Protein AF-A0A928WXK0-F1 (afdb_monomer_lite)

Structure (mmCIF, N/CA/C/O backbone):
data_AF-A0A928WXK0-F1
#
_entry.id   AF-A0A928WXK0-F1
#
loop_
_atom_site.group_PDB
_atom_site.id
_atom_site.type_symbol
_atom_site.label_atom_id
_atom_site.label_alt_id
_atom_site.label_comp_id
_atom_site.label_asym_id
_atom_site.label_entity_id
_atom_site.label_seq_id
_atom_site.pdbx_PDB_ins_code
_atom_site.Cartn_x
_atom_site.Cartn_y
_atom_site.Cartn_z
_atom_site.occupancy
_atom_site.B_iso_or_equiv
_atom_site.auth_seq_id
_atom_site.auth_comp_id
_atom_site.auth_asym_id
_atom_site.auth_atom_id
_atom_site.pdbx_PDB_model_num
ATOM 1 N N . MET A 1 1 ? 24.383 -3.110 0.438 1.00 36.97 1 MET A N 1
ATOM 2 C CA . MET A 1 1 ? 23.406 -3.708 -0.499 1.00 36.97 1 MET A CA 1
ATOM 3 C C . MET A 1 1 ? 22.336 -4.411 0.324 1.00 36.97 1 MET A C 1
ATOM 5 O O . MET A 1 1 ? 22.595 -5.489 0.832 1.00 36.97 1 MET A O 1
ATOM 9 N N . HIS A 1 2 ? 21.177 -3.785 0.539 1.00 43.12 2 HIS A N 1
ATOM 10 C CA . HIS A 1 2 ? 20.057 -4.457 1.203 1.00 43.12 2 HIS A CA 1
ATOM 11 C C . HIS A 1 2 ? 19.314 -5.270 0.143 1.00 43.12 2 HIS A C 1
ATOM 13 O O . HIS A 1 2 ? 18.653 -4.694 -0.721 1.00 43.12 2 HIS A O 1
ATOM 19 N N . SER A 1 3 ? 19.489 -6.591 0.160 1.00 53.75 3 SER A N 1
ATOM 20 C CA . SER A 1 3 ? 18.725 -7.489 -0.705 1.00 53.75 3 SER A CA 1
ATOM 21 C C . SER A 1 3 ? 17.248 -7.334 -0.347 1.00 53.75 3 SER A C 1
ATOM 23 O O . SER A 1 3 ? 16.858 -7.587 0.792 1.00 53.75 3 SER A O 1
ATOM 25 N N . SER A 1 4 ? 16.435 -6.831 -1.275 1.00 60.75 4 SER A N 1
ATOM 26 C CA . SER A 1 4 ? 14.987 -6.795 -1.073 1.00 60.75 4 SER A CA 1
ATOM 27 C C . SER A 1 4 ? 14.491 -8.230 -1.194 1.00 60.75 4 SER A C 1
ATOM 29 O O . SER A 1 4 ? 14.449 -8.778 -2.292 1.00 60.75 4 SER A O 1
ATOM 31 N N . SER A 1 5 ? 14.200 -8.865 -0.060 1.00 73.44 5 SER A N 1
ATOM 32 C CA . SER A 1 5 ? 13.678 -10.228 -0.022 1.00 73.44 5 SER A CA 1
ATOM 33 C C . SER A 1 5 ? 12.385 -10.311 -0.834 1.00 73.44 5 SER A C 1
ATOM 35 O O . SER A 1 5 ? 11.420 -9.603 -0.548 1.00 73.44 5 SER A O 1
ATOM 37 N N . ILE A 1 6 ? 12.378 -11.168 -1.854 1.00 74.94 6 ILE A N 1
ATOM 38 C CA . ILE A 1 6 ? 11.223 -11.395 -2.726 1.00 74.94 6 ILE A CA 1
ATOM 39 C C . ILE A 1 6 ? 10.134 -12.112 -1.921 1.00 74.94 6 ILE A C 1
ATOM 41 O O . ILE A 1 6 ? 10.373 -13.171 -1.336 1.00 74.94 6 ILE A O 1
ATOM 45 N N . CYS A 1 7 ? 8.923 -11.554 -1.900 1.00 76.81 7 CYS A N 1
ATOM 46 C CA . CYS A 1 7 ? 7.768 -12.185 -1.271 1.00 76.81 7 CYS A CA 1
ATOM 47 C C . CYS A 1 7 ? 7.137 -13.185 -2.245 1.00 76.81 7 CYS A C 1
ATOM 49 O O . CYS A 1 7 ? 6.442 -12.790 -3.174 1.00 76.81 7 CYS A O 1
ATOM 51 N N . GLN A 1 8 ? 7.328 -14.487 -2.018 1.00 78.50 8 GLN A N 1
ATOM 52 C CA . GLN A 1 8 ? 6.778 -15.537 -2.894 1.00 78.50 8 GLN A CA 1
ATOM 53 C C . GLN A 1 8 ? 5.239 -15.560 -2.945 1.00 78.50 8 GLN A C 1
ATOM 55 O O . GLN A 1 8 ? 4.667 -16.135 -3.861 1.00 78.50 8 GLN A O 1
ATOM 60 N N . LYS A 1 9 ? 4.566 -14.928 -1.975 1.00 81.31 9 LYS A N 1
ATOM 61 C CA . LYS A 1 9 ? 3.097 -14.851 -1.890 1.00 81.31 9 LYS A CA 1
ATOM 62 C C . LYS A 1 9 ? 2.492 -13.696 -2.695 1.00 81.31 9 LYS A C 1
ATOM 64 O O . LYS A 1 9 ? 1.274 -13.567 -2.732 1.00 81.31 9 LYS A O 1
ATOM 69 N N . LEU A 1 10 ? 3.318 -12.821 -3.271 1.00 80.44 10 LEU A N 1
ATOM 70 C CA . LEU A 1 10 ? 2.866 -11.672 -4.054 1.00 80.44 10 LEU A CA 1
ATOM 71 C C . LEU A 1 10 ? 3.443 -11.750 -5.473 1.00 80.44 10 LEU A C 1
ATOM 73 O O . LEU A 1 10 ? 4.642 -11.998 -5.621 1.00 80.44 10 LEU A O 1
ATOM 77 N N . PRO A 1 11 ? 2.649 -11.467 -6.517 1.00 85.81 11 PRO A N 1
ATOM 78 C CA . PRO A 1 11 ? 3.158 -11.328 -7.876 1.00 85.81 11 PRO A CA 1
ATOM 79 C C . PRO A 1 11 ? 4.326 -10.331 -7.971 1.00 85.81 11 PRO A C 1
ATOM 81 O O . PRO A 1 11 ? 4.305 -9.265 -7.351 1.00 85.81 11 PRO A O 1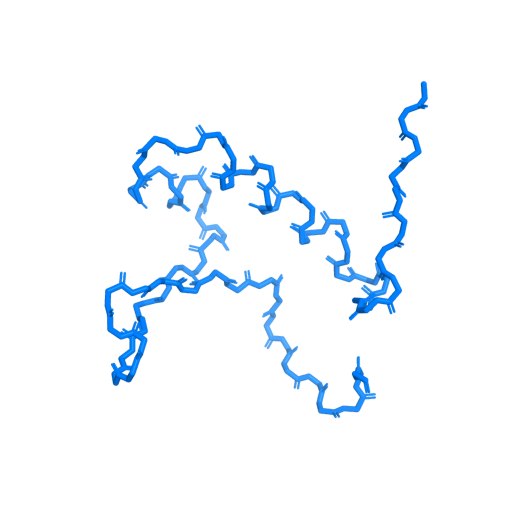
ATOM 84 N N 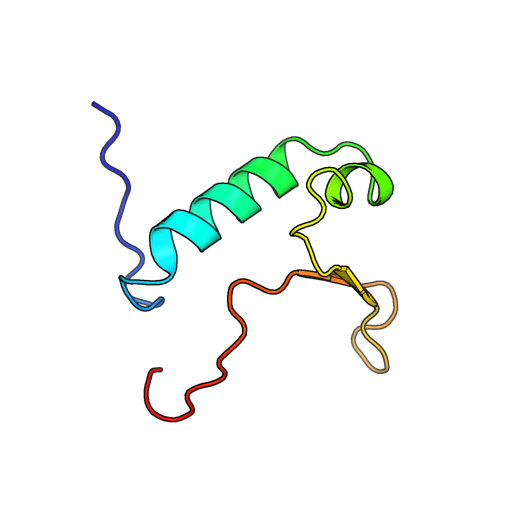. LEU A 1 12 ? 5.366 -10.685 -8.733 1.00 85.38 12 LEU A N 1
ATOM 85 C CA . LEU A 1 12 ? 6.614 -9.909 -8.835 1.00 85.38 12 LEU A CA 1
ATOM 86 C C . LEU A 1 12 ? 6.390 -8.460 -9.298 1.00 85.38 12 LEU A C 1
ATOM 88 O O . LEU A 1 12 ? 7.109 -7.559 -8.874 1.00 85.38 12 LEU A O 1
ATOM 92 N N . ASP A 1 13 ? 5.377 -8.240 -10.134 1.00 85.31 13 ASP A N 1
ATOM 93 C CA . ASP A 1 13 ? 4.984 -6.941 -10.681 1.00 85.31 13 ASP A CA 1
ATOM 94 C C . ASP A 1 13 ? 4.446 -5.979 -9.611 1.00 85.31 13 ASP A C 1
ATOM 96 O O . ASP A 1 13 ? 4.663 -4.772 -9.716 1.00 85.31 13 ASP A O 1
ATOM 100 N N . ILE A 1 14 ? 3.800 -6.486 -8.555 1.00 85.38 14 ILE A N 1
ATOM 101 C CA . ILE A 1 14 ? 3.244 -5.634 -7.492 1.00 85.38 14 ILE A CA 1
ATOM 102 C C . ILE A 1 14 ? 4.181 -5.456 -6.296 1.00 85.38 14 ILE A C 1
ATOM 104 O O . ILE A 1 14 ? 4.057 -4.472 -5.571 1.00 85.38 14 ILE A O 1
ATOM 108 N N . GLN A 1 15 ? 5.137 -6.364 -6.084 1.00 87.44 15 GLN A N 1
ATOM 109 C CA . GLN A 1 15 ? 6.049 -6.338 -4.933 1.00 87.44 15 GLN A CA 1
ATOM 110 C C . GLN A 1 15 ? 6.752 -4.990 -4.666 1.00 87.44 15 GLN A C 1
ATOM 112 O O . GLN A 1 15 ? 6.737 -4.563 -3.507 1.00 87.44 15 GLN A O 1
ATOM 117 N N . PRO A 1 16 ? 7.338 -4.282 -5.656 1.00 87.94 16 PRO A N 1
ATOM 118 C CA . PRO A 1 16 ? 8.001 -3.003 -5.387 1.00 87.94 16 PRO A CA 1
ATOM 119 C C . PRO A 1 16 ? 7.021 -1.923 -4.903 1.00 87.94 16 PRO A C 1
ATOM 121 O O . PRO A 1 16 ? 7.337 -1.174 -3.977 1.00 87.94 16 PRO A O 1
ATOM 124 N N . VAL A 1 17 ? 5.812 -1.885 -5.471 1.00 86.62 17 VAL A N 1
ATOM 125 C CA . VAL A 1 17 ? 4.756 -0.939 -5.076 1.00 86.62 17 VAL A CA 1
ATOM 126 C C . VAL A 1 17 ? 4.209 -1.289 -3.691 1.00 86.62 17 VAL A C 1
ATOM 128 O O . VAL A 1 17 ? 4.038 -0.405 -2.851 1.00 86.62 17 VAL A O 1
ATOM 131 N N . SER A 1 18 ? 3.999 -2.578 -3.413 1.00 86.44 18 SER A N 1
ATOM 132 C CA . SER A 1 18 ? 3.605 -3.075 -2.091 1.00 86.44 18 SER A CA 1
ATOM 133 C C . SER A 1 18 ? 4.615 -2.666 -1.019 1.00 86.44 18 SER A C 1
ATOM 135 O O . SER A 1 18 ? 4.232 -2.149 0.027 1.00 86.44 18 SER A O 1
ATOM 137 N N . LEU A 1 19 ? 5.914 -2.843 -1.287 1.00 88.19 19 LEU A N 1
ATOM 138 C CA . LEU A 1 19 ? 6.971 -2.493 -0.342 1.00 88.19 19 LEU A CA 1
ATOM 139 C C . LEU A 1 19 ? 7.036 -0.983 -0.086 1.00 88.19 19 LEU A C 1
ATOM 141 O O . LEU A 1 19 ? 7.218 -0.565 1.055 1.00 88.19 19 LEU A O 1
ATOM 145 N N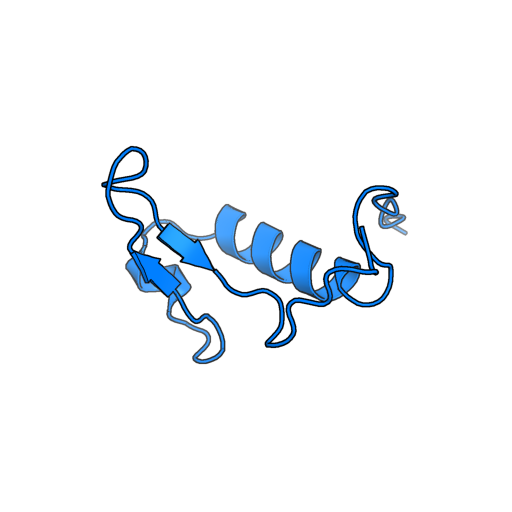 . GLN A 1 20 ? 6.862 -0.159 -1.123 1.00 86.19 20 GLN A N 1
ATOM 146 C CA . GLN A 1 20 ? 6.799 1.294 -0.967 1.00 86.19 20 GLN A CA 1
ATOM 147 C C . GLN A 1 20 ? 5.627 1.713 -0.069 1.00 86.19 20 GLN A C 1
ATOM 149 O O . GLN A 1 20 ? 5.821 2.507 0.848 1.00 86.19 20 GLN A O 1
ATOM 154 N N . LYS A 1 21 ? 4.439 1.135 -0.277 1.00 84.94 21 LYS A N 1
ATOM 155 C CA . LYS A 1 21 ? 3.250 1.413 0.545 1.00 84.94 21 LYS A CA 1
ATOM 156 C C . LYS A 1 21 ? 3.420 0.957 1.995 1.00 84.94 21 LYS A C 1
ATOM 158 O O . LYS A 1 21 ? 3.000 1.669 2.898 1.00 84.94 21 LYS A O 1
ATOM 163 N N . LEU A 1 22 ? 4.074 -0.181 2.235 1.00 86.62 22 LEU A N 1
ATOM 164 C CA . LEU A 1 22 ? 4.399 -0.636 3.593 1.00 86.62 22 LEU A CA 1
ATOM 165 C C . LEU A 1 22 ? 5.385 0.300 4.300 1.00 86.62 22 LEU A C 1
ATOM 167 O O . LEU A 1 22 ? 5.227 0.571 5.485 1.00 86.62 22 LEU A O 1
ATOM 171 N N . ARG A 1 23 ? 6.388 0.814 3.581 1.00 86.62 23 ARG A N 1
ATOM 172 C CA . ARG A 1 23 ? 7.320 1.805 4.139 1.00 86.62 23 ARG A CA 1
ATOM 173 C C . ARG A 1 23 ? 6.618 3.110 4.488 1.00 86.62 23 ARG A C 1
ATOM 175 O O . ARG A 1 23 ? 6.907 3.647 5.546 1.00 86.62 23 ARG A O 1
ATOM 182 N N . MET A 1 24 ? 5.697 3.566 3.634 1.00 82.69 24 MET A N 1
ATOM 183 C CA . MET A 1 24 ? 4.827 4.703 3.946 1.00 82.69 24 MET A CA 1
ATOM 184 C C . MET A 1 24 ? 4.052 4.414 5.227 1.00 82.69 24 MET A C 1
ATOM 186 O O . MET A 1 24 ? 4.286 5.094 6.204 1.00 82.69 24 MET A O 1
ATOM 190 N N . LEU A 1 25 ? 3.274 3.328 5.299 1.00 83.12 25 LEU A N 1
ATOM 191 C CA . LEU A 1 25 ? 2.532 2.950 6.514 1.00 83.12 25 LEU A CA 1
ATOM 192 C C . LEU A 1 25 ? 3.381 2.930 7.794 1.00 83.12 25 LEU A C 1
ATOM 194 O O . LEU A 1 25 ? 2.879 3.269 8.857 1.00 83.12 25 LEU A O 1
ATOM 198 N N . ASN A 1 26 ? 4.651 2.536 7.704 1.00 83.38 26 ASN A N 1
ATOM 199 C CA . ASN A 1 26 ? 5.556 2.503 8.851 1.00 83.38 26 ASN A CA 1
ATOM 200 C C . ASN A 1 26 ? 6.042 3.894 9.310 1.00 83.38 26 ASN A C 1
ATOM 202 O O . ASN A 1 26 ? 6.560 4.016 10.415 1.00 83.38 26 ASN A O 1
ATOM 206 N N . TRP A 1 27 ? 5.946 4.918 8.465 1.00 78.38 27 TRP A N 1
ATOM 207 C CA . TRP A 1 27 ? 6.373 6.287 8.774 1.00 78.38 27 TRP A CA 1
ATOM 208 C C . TRP A 1 27 ? 5.248 7.205 9.249 1.00 78.38 27 TRP A C 1
ATOM 210 O O . TRP A 1 27 ? 5.538 8.295 9.727 1.00 78.38 27 TRP A O 1
ATOM 220 N N . GLU A 1 28 ? 3.993 6.795 9.117 1.00 77.50 28 GLU A N 1
ATOM 221 C CA . GLU A 1 28 ? 2.857 7.714 9.217 1.00 77.50 28 GLU A CA 1
ATOM 222 C C . GLU A 1 28 ? 2.346 7.738 10.658 1.00 77.50 28 GLU A C 1
ATOM 224 O O . GLU A 1 28 ? 2.073 6.691 11.248 1.00 77.50 28 GLU A O 1
ATOM 229 N N . GLU A 1 29 ? 2.218 8.934 11.232 1.00 78.06 29 GLU A N 1
ATOM 230 C CA . GLU A 1 29 ? 1.741 9.110 12.608 1.00 78.06 29 GLU A CA 1
ATOM 231 C C . GLU A 1 29 ? 0.210 9.141 12.671 1.00 78.06 29 GLU A C 1
ATOM 233 O O . GLU A 1 29 ? -0.387 8.722 13.667 1.00 78.06 29 GLU A O 1
ATOM 238 N N . THR A 1 30 ? -0.448 9.592 11.596 1.00 78.69 30 THR A N 1
ATOM 239 C CA . THR A 1 30 ? -1.907 9.655 11.504 1.00 78.69 30 THR A CA 1
ATOM 240 C C . THR A 1 30 ? -2.442 9.093 10.184 1.00 78.69 30 THR A C 1
ATOM 242 O O . THR A 1 30 ? -1.771 9.041 9.155 1.00 78.69 30 THR A O 1
ATOM 245 N N . LEU A 1 31 ? -3.721 8.698 10.182 1.00 72.25 31 LEU A N 1
ATOM 246 C CA . LEU A 1 31 ? -4.409 8.244 8.966 1.00 72.25 31 LEU A CA 1
ATOM 247 C C . LEU A 1 31 ? -4.537 9.347 7.901 1.00 72.25 31 LEU A C 1
ATOM 249 O O . LEU A 1 31 ? -4.700 9.034 6.720 1.00 72.25 31 LEU A O 1
ATOM 253 N N . GLN A 1 32 ? -4.506 10.624 8.299 1.00 72.50 32 GLN A N 1
ATOM 254 C CA . GLN A 1 32 ? -4.502 11.747 7.362 1.00 72.50 32 GLN A CA 1
ATOM 255 C C . GLN A 1 32 ? -3.222 11.781 6.523 1.00 72.50 32 GLN A C 1
ATOM 257 O O . GLN A 1 32 ? -3.300 12.125 5.342 1.00 72.50 32 GLN A O 1
ATOM 262 N N . ASP A 1 33 ? -2.089 11.382 7.096 1.00 71.50 33 ASP A N 1
ATOM 263 C CA . ASP A 1 33 ? -0.785 11.476 6.438 1.00 71.50 33 ASP A CA 1
ATOM 264 C C . ASP A 1 33 ? -0.668 10.465 5.279 1.00 71.50 3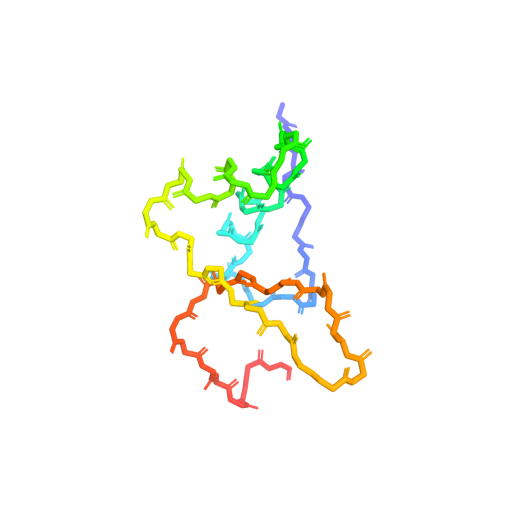3 ASP A C 1
ATOM 266 O O . ASP A 1 33 ? -0.184 10.793 4.194 1.00 71.50 33 ASP A O 1
ATOM 270 N N . LEU A 1 34 ? -1.356 9.319 5.397 1.00 71.44 34 LEU A N 1
ATOM 271 C CA . LEU A 1 34 ? -1.498 8.321 4.326 1.00 71.44 34 LEU A CA 1
ATOM 272 C C . LEU A 1 34 ? -2.187 8.840 3.051 1.00 71.44 34 LEU A C 1
ATOM 274 O O . LEU A 1 34 ? -2.195 8.138 2.033 1.00 71.44 34 LEU A O 1
ATOM 278 N N . ARG A 1 35 ? -2.772 10.045 3.075 1.00 68.31 35 ARG A N 1
ATOM 279 C CA . ARG A 1 35 ? -3.366 10.709 1.900 1.00 68.31 35 ARG A CA 1
ATOM 280 C C . ARG A 1 35 ? -2.332 11.487 1.068 1.00 68.31 35 ARG A C 1
ATOM 282 O O . ARG A 1 35 ? -2.683 11.972 -0.009 1.00 68.31 35 ARG A O 1
ATOM 289 N N . VAL A 1 36 ? -1.087 11.615 1.541 1.00 61.50 36 VAL A N 1
ATOM 290 C CA . VAL A 1 36 ? -0.028 12.477 0.975 1.00 61.50 36 VAL A CA 1
ATOM 291 C C . VAL A 1 36 ? 1.047 11.641 0.258 1.00 61.50 36 VAL A C 1
ATOM 293 O O . VAL A 1 36 ? 2.251 11.858 0.374 1.00 61.50 36 VAL A O 1
ATOM 296 N N . PRO A 1 37 ? 0.616 10.685 -0.573 1.00 59.31 37 PRO A N 1
ATOM 297 C CA . PRO A 1 37 ? 0.508 11.031 -1.991 1.00 59.31 37 PRO A CA 1
ATOM 298 C C . PRO A 1 37 ? -0.896 10.749 -2.543 1.00 59.31 37 PRO A C 1
ATOM 300 O O . PRO A 1 37 ? -1.485 9.713 -2.243 1.00 59.31 37 PRO A O 1
ATOM 303 N N . LEU A 1 38 ? -1.386 11.604 -3.457 1.00 58.97 38 LEU A N 1
ATOM 304 C CA . LEU A 1 38 ? -2.714 11.511 -4.109 1.00 58.97 38 LEU A CA 1
ATOM 305 C C . LEU A 1 38 ? -3.038 10.136 -4.742 1.00 58.97 38 LEU A C 1
ATOM 307 O O . LEU A 1 38 ? -4.191 9.848 -5.056 1.00 58.97 38 LEU A O 1
ATOM 311 N N . ALA A 1 39 ? -2.031 9.281 -4.934 1.00 64.88 39 ALA A N 1
ATOM 312 C CA . ALA A 1 39 ? -2.160 7.918 -5.439 1.00 64.88 39 ALA A CA 1
ATOM 313 C C . ALA A 1 39 ? -2.633 6.886 -4.388 1.00 64.88 39 ALA A C 1
ATOM 315 O O . ALA A 1 39 ? -2.930 5.741 -4.743 1.00 64.88 39 ALA A O 1
ATOM 316 N N . ASN A 1 40 ? -2.715 7.243 -3.103 1.00 70.81 40 ASN A N 1
ATOM 317 C CA . ASN A 1 40 ? -3.263 6.365 -2.073 1.00 70.81 40 ASN A CA 1
ATOM 318 C C . ASN A 1 40 ? -4.795 6.465 -2.041 1.00 70.81 40 ASN A C 1
ATOM 320 O O . ASN A 1 40 ? -5.383 7.366 -1.448 1.00 70.81 40 ASN A O 1
ATOM 324 N N . ARG A 1 41 ? -5.457 5.494 -2.680 1.00 75.00 41 ARG A N 1
ATOM 325 C CA . ARG A 1 41 ? -6.914 5.310 -2.602 1.00 75.00 41 ARG A CA 1
ATOM 326 C C . ARG A 1 41 ? -7.266 4.587 -1.303 1.00 75.00 41 ARG A C 1
ATOM 328 O O . ARG A 1 41 ? -7.357 3.360 -1.284 1.00 75.00 41 ARG A O 1
ATOM 335 N N . LEU A 1 42 ? -7.363 5.361 -0.225 1.00 83.31 42 LEU A N 1
ATOM 336 C CA . LEU A 1 42 ? -7.699 4.883 1.113 1.00 83.31 42 LEU A CA 1
ATOM 337 C C . LEU A 1 42 ? -9.217 4.685 1.222 1.00 83.31 42 LEU A C 1
ATOM 339 O O . LEU A 1 42 ? -9.983 5.627 1.026 1.00 83.31 42 LEU A O 1
ATOM 343 N N . GLU A 1 43 ? -9.651 3.466 1.521 1.00 85.44 43 GLU A N 1
ATOM 344 C CA . GLU A 1 43 ? -11.068 3.099 1.587 1.00 85.44 43 GLU A CA 1
ATOM 345 C C . GLU A 1 43 ? -11.410 2.583 2.977 1.00 85.44 43 GLU A C 1
ATOM 347 O O . GLU A 1 43 ? -10.699 1.745 3.528 1.00 85.44 43 GLU A O 1
ATOM 352 N N . ARG A 1 44 ? -12.496 3.098 3.557 1.00 88.19 44 ARG A N 1
ATOM 353 C CA . ARG A 1 44 ? -13.017 2.620 4.840 1.00 88.19 44 ARG A CA 1
ATOM 354 C C . ARG A 1 44 ? -13.676 1.262 4.639 1.00 88.19 44 ARG A C 1
ATOM 356 O O . ARG A 1 44 ? -14.509 1.115 3.747 1.00 88.19 44 ARG A O 1
ATOM 363 N N . LEU A 1 45 ? -13.321 0.298 5.478 1.00 90.12 45 LEU A N 1
ATOM 364 C CA . LEU A 1 45 ? -13.951 -1.017 5.482 1.00 90.12 45 LEU A CA 1
ATOM 365 C C . LEU A 1 45 ? -15.209 -1.006 6.361 1.00 90.12 45 LEU A C 1
ATOM 367 O O . LEU A 1 45 ? -15.322 -0.226 7.308 1.00 90.12 45 LEU A O 1
ATOM 371 N N . VAL A 1 46 ? -16.166 -1.864 6.009 1.00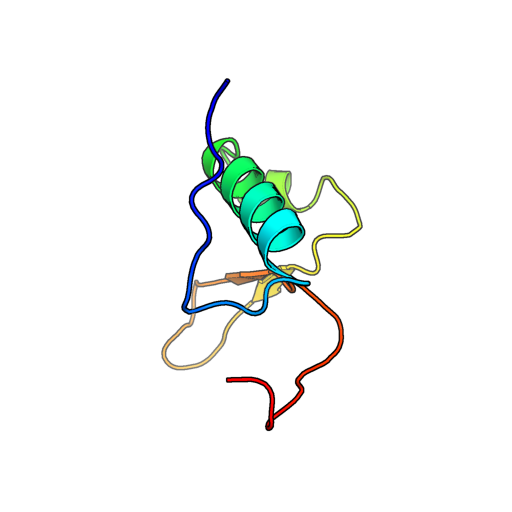 91.69 46 VAL A N 1
ATOM 372 C CA . VAL A 1 46 ? -17.483 -1.997 6.656 1.00 91.69 46 VAL A CA 1
ATOM 373 C C . VAL A 1 46 ? -17.708 -3.435 7.142 1.00 91.69 46 VAL A C 1
ATOM 375 O O . VAL A 1 46 ? -16.966 -4.341 6.754 1.00 91.69 46 VAL A O 1
ATOM 378 N N . GLY A 1 47 ? -18.732 -3.651 7.975 1.00 92.38 47 GLY A N 1
ATOM 379 C CA . GLY A 1 47 ? -19.054 -4.965 8.551 1.00 92.38 47 GLY A CA 1
ATOM 380 C C . GLY A 1 47 ? -18.027 -5.391 9.600 1.00 92.38 47 GLY A C 1
ATOM 381 O O . GLY A 1 47 ? -17.585 -4.569 10.395 1.00 92.38 47 GLY A O 1
ATOM 382 N N . ASP A 1 48 ? -17.575 -6.647 9.559 1.00 93.50 48 ASP A N 1
ATOM 383 C CA . ASP A 1 48 ? -16.617 -7.213 10.533 1.00 93.50 48 ASP A CA 1
ATOM 384 C C . ASP A 1 48 ? -15.251 -6.500 10.574 1.00 93.50 48 ASP A C 1
ATOM 386 O O . ASP A 1 48 ? -14.430 -6.748 11.456 1.00 93.50 48 ASP A O 1
ATOM 390 N N . ARG A 1 49 ? -14.972 -5.633 9.594 1.00 91.31 49 ARG A N 1
ATOM 391 C CA . ARG A 1 49 ? -13.745 -4.828 9.511 1.00 91.31 49 ARG A CA 1
ATOM 392 C C . ARG A 1 49 ? -13.997 -3.336 9.720 1.00 91.31 49 ARG A C 1
ATOM 394 O O . ARG A 1 49 ? -13.176 -2.519 9.307 1.00 91.31 49 ARG A O 1
ATOM 401 N N . GLU A 1 50 ? -15.116 -2.967 10.336 1.00 90.31 50 GLU A N 1
ATOM 402 C CA . GLU A 1 50 ? -15.391 -1.578 10.697 1.00 90.31 50 GLU A CA 1
ATOM 403 C C . GLU A 1 50 ? -14.245 -0.982 11.539 1.00 90.31 50 GLU A C 1
ATOM 405 O O . GLU A 1 50 ? -13.643 -1.643 12.384 1.00 90.31 50 GLU A O 1
ATOM 410 N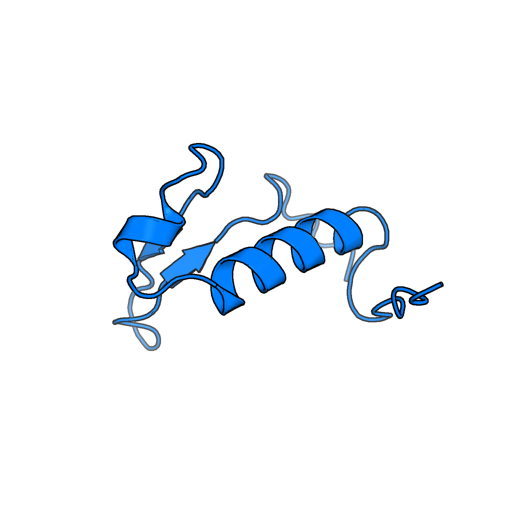 N . GLY A 1 51 ? -13.884 0.270 11.242 1.00 88.06 51 GLY A N 1
ATOM 411 C CA . GLY A 1 51 ? -12.736 0.962 11.844 1.00 88.06 51 GLY A CA 1
ATOM 412 C C . GLY A 1 51 ? -11.396 0.724 11.134 1.00 88.06 51 GLY A C 1
ATOM 413 O O . GLY A 1 51 ? -10.435 1.448 11.392 1.00 88.06 51 GLY A O 1
ATOM 414 N N . GLN A 1 52 ? -11.326 -0.224 10.196 1.00 89.50 52 GLN A N 1
ATOM 415 C CA . GLN A 1 52 ? -10.132 -0.476 9.386 1.00 89.50 52 GLN A CA 1
ATOM 416 C C . GLN A 1 52 ? -10.193 0.245 8.034 1.00 89.50 52 GLN A C 1
ATOM 418 O O . GLN A 1 52 ? -11.260 0.616 7.536 1.00 89.50 52 GLN A O 1
ATOM 423 N N . HIS A 1 53 ? -9.022 0.417 7.419 1.00 87.75 53 HIS A N 1
ATOM 424 C CA . HIS A 1 53 ? -8.874 1.040 6.108 1.00 87.75 53 HIS A CA 1
ATOM 425 C C . HIS A 1 53 ? -8.055 0.145 5.178 1.00 87.75 53 HIS A C 1
ATOM 427 O O . HIS A 1 53 ? -7.113 -0.517 5.613 1.00 87.75 53 HIS A O 1
ATOM 433 N N . SER A 1 54 ? -8.382 0.151 3.889 1.00 87.62 54 SER A N 1
ATOM 434 C CA . SER A 1 54 ? -7.590 -0.500 2.846 1.00 87.62 54 SER A CA 1
ATOM 435 C C . SER A 1 54 ? -6.925 0.523 1.936 1.00 87.62 54 SER A C 1
ATOM 437 O O . SER A 1 54 ? -7.524 1.544 1.604 1.00 87.62 54 SER A O 1
ATOM 439 N N . ILE A 1 55 ? -5.712 0.216 1.479 1.00 85.94 55 ILE A N 1
ATOM 440 C CA . ILE A 1 55 ? -4.999 0.981 0.452 1.00 85.94 55 ILE A CA 1
ATOM 441 C C . ILE A 1 55 ? -4.865 0.095 -0.784 1.00 85.94 55 ILE A C 1
ATOM 443 O O . ILE A 1 55 ? -4.327 -1.009 -0.703 1.00 85.94 55 ILE A O 1
ATOM 447 N N . ARG A 1 56 ? -5.316 0.581 -1.945 1.00 84.94 56 ARG A N 1
ATOM 448 C CA . ARG A 1 56 ? -5.126 -0.141 -3.214 1.00 84.94 56 ARG A CA 1
ATOM 449 C C . ARG A 1 56 ? -3.658 -0.152 -3.645 1.00 84.94 56 ARG A C 1
ATOM 451 O O . ARG A 1 56 ? -2.970 0.870 -3.565 1.00 84.94 56 ARG A O 1
ATOM 458 N N . ILE A 1 57 ? -3.200 -1.307 -4.130 1.00 81.50 57 ILE A N 1
ATOM 459 C CA . ILE A 1 57 ? -1.854 -1.503 -4.698 1.00 81.50 57 ILE A CA 1
ATOM 460 C C . ILE A 1 57 ? -1.885 -1.369 -6.227 1.00 81.50 57 ILE A C 1
ATOM 462 O O . ILE A 1 57 ? -0.976 -0.778 -6.801 1.00 81.50 57 ILE A O 1
ATOM 466 N N . ASN A 1 58 ? -2.947 -1.848 -6.877 1.00 78.44 58 ASN A N 1
ATOM 467 C CA . ASN A 1 58 ? -3.200 -1.721 -8.311 1.00 78.44 58 ASN A CA 1
ATOM 468 C C . ASN A 1 58 ? -4.718 -1.634 -8.591 1.00 78.44 58 ASN A C 1
ATOM 470 O O . ASN A 1 58 ? -5.536 -1.815 -7.687 1.00 78.44 58 ASN A O 1
ATOM 474 N N . ASP A 1 59 ? -5.080 -1.355 -9.846 1.00 71.75 59 ASP A N 1
ATOM 475 C CA . ASP A 1 59 ? -6.478 -1.228 -10.301 1.00 71.75 59 ASP A CA 1
ATOM 476 C C . ASP A 1 59 ? -7.076 -2.547 -10.825 1.00 71.75 59 ASP A C 1
ATOM 478 O O . ASP A 1 59 ? -8.247 -2.594 -11.194 1.00 71.75 59 ASP A O 1
ATOM 482 N N . GLN A 1 60 ? -6.293 -3.630 -10.860 1.00 68.19 60 GLN A N 1
ATOM 483 C CA . GLN A 1 60 ? -6.704 -4.904 -11.448 1.00 68.19 60 GLN A CA 1
ATOM 484 C C . GLN A 1 60 ? -6.781 -6.005 -10.393 1.00 68.19 60 GLN A C 1
ATOM 486 O O . GLN A 1 60 ? -5.761 -6.485 -9.898 1.00 68.19 60 GLN A O 1
ATOM 491 N N . PHE A 1 61 ? -7.999 -6.469 -10.118 1.00 62.19 61 PHE A N 1
ATOM 492 C CA . PHE A 1 61 ? -8.207 -7.780 -9.518 1.00 62.19 61 PHE A CA 1
ATOM 493 C C . PHE A 1 61 ? -8.123 -8.828 -10.632 1.00 62.19 61 PHE A C 1
ATOM 495 O O . PHE A 1 61 ? -9.025 -8.920 -11.464 1.00 62.19 61 PHE A O 1
ATOM 502 N N . ASN A 1 62 ? -7.027 -9.589 -10.688 1.00 58.84 62 ASN A N 1
ATOM 503 C CA . ASN A 1 62 ? -6.920 -10.727 -11.596 1.00 58.84 62 ASN A CA 1
ATOM 504 C C . ASN A 1 62 ? -7.135 -12.024 -10.797 1.00 58.84 62 ASN A C 1
ATOM 506 O O . ASN A 1 62 ? -6.224 -12.428 -10.071 1.00 58.84 62 ASN A O 1
ATOM 510 N N . PRO A 1 63 ? -8.299 -12.688 -10.920 1.00 55.59 63 PRO A N 1
ATOM 511 C CA . PRO A 1 63 ? -8.604 -13.909 -10.170 1.00 55.59 63 PRO A CA 1
ATOM 512 C C . PRO A 1 63 ? -7.688 -15.097 -10.516 1.00 55.59 63 PRO A C 1
ATOM 514 O O . PRO A 1 63 ? -7.721 -16.097 -9.813 1.00 55.59 63 PRO A O 1
ATOM 517 N N . ASN A 1 64 ? -6.854 -14.990 -11.559 1.00 55.53 64 ASN A N 1
ATOM 518 C CA . ASN A 1 64 ? -5.936 -16.044 -12.005 1.00 55.53 64 ASN A CA 1
ATOM 519 C C . ASN A 1 64 ? -4.463 -15.805 -11.605 1.00 55.53 64 ASN A C 1
ATOM 521 O O . ASN A 1 64 ? -3.578 -16.468 -12.140 1.00 55.53 64 ASN A O 1
ATOM 525 N N . LYS A 1 65 ? -4.167 -14.823 -10.737 1.00 54.88 65 LYS A N 1
ATOM 526 C CA . LYS A 1 65 ? -2.790 -14.441 -10.344 1.00 54.88 65 LYS A CA 1
ATOM 527 C C . LYS A 1 65 ? -2.450 -14.686 -8.860 1.00 54.88 65 LYS A C 1
ATOM 529 O O . LYS A 1 65 ? -1.537 -14.041 -8.345 1.00 54.88 65 LYS A O 1
ATOM 534 N N . ILE A 1 66 ? -3.151 -15.589 -8.174 1.00 51.00 66 ILE A N 1
ATOM 535 C CA . ILE A 1 66 ? -2.857 -15.970 -6.778 1.00 51.00 66 ILE A CA 1
ATOM 536 C C . ILE A 1 66 ? -2.534 -17.457 -6.709 1.00 51.00 66 ILE A C 1
ATOM 538 O O . ILE A 1 66 ? -3.288 -18.226 -7.344 1.00 51.00 66 ILE A O 1
#

Radius of gyration: 13.67 Å; chains: 1; bounding box: 42×28×25 Å

Foldseek 3Di:
DPPPDDDPVDPPVLVVLVVVLVVQVVPDPDPVSCCVPVQFPWAADDDPRHPDIDTDSDPDDDVPGD

pLDDT: mean 76.65, std 12.93, range [36.97, 93.5]

Secondary structure (DSSP, 8-state):
-------TTS-TTTHHHHHHHHHHHHH-SSTTGGGSSTT--EEE--GGGTT-EEE-S-S---TT--

Sequence (66 aa):
MHSSSICQKLPLDIQPVSLQKLRMLNWEETLQDLRVPLANRLERLVGDREGQHSIRINDQFNPNKI